Protein AF-A0A6A7LH46-F1 (afdb_monomer_lite)

Se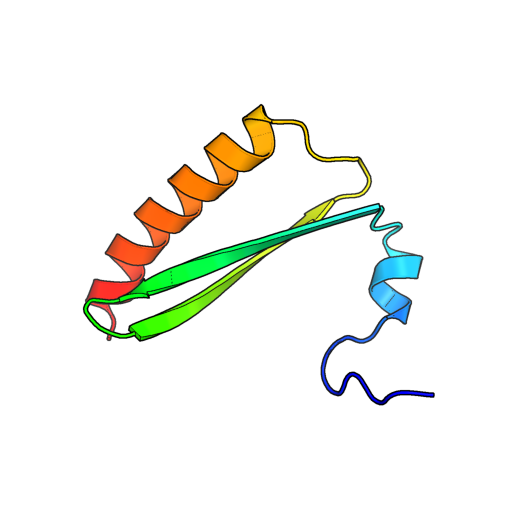condary structure (DSSP, 8-state):
----TT--HHHHHHTT--EEEEEEEE-SSSEEEEEEEEESSPPPHHHHHHHHHHHHHHHHHHTTT-

Radius of gyration: 14.19 Å; chains: 1; bounding box: 30×34×36 Å

Sequence (66 aa):
MNDFKGINVDWLTEENVRSYAGYPLLGKDRSMGVLEIFNDKAFSPRD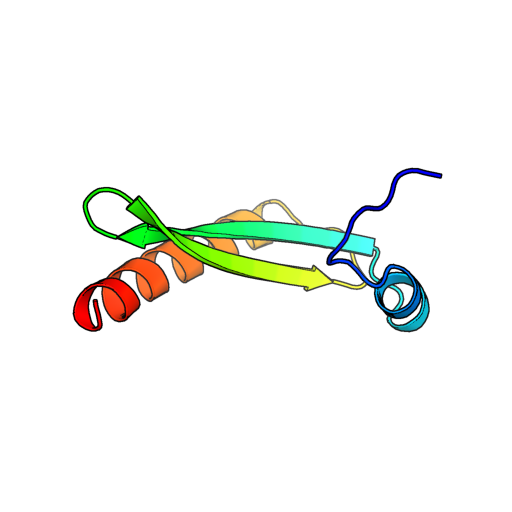FELAQLLSAELS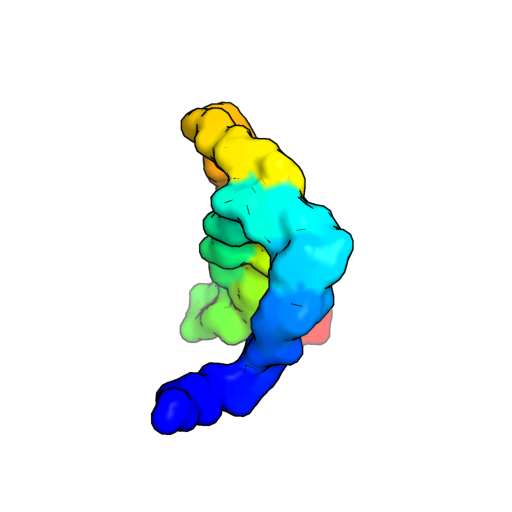GEISKLY

Structure (mmCIF, N/CA/C/O backbone):
data_AF-A0A6A7LH46-F1
#
_entry.id   AF-A0A6A7LH46-F1
#
loop_
_atom_site.group_PDB
_atom_site.id
_atom_site.type_symbol
_atom_site.label_atom_id
_atom_site.label_alt_id
_atom_site.label_comp_id
_atom_site.label_asym_id
_atom_site.label_entity_id
_atom_site.label_seq_id
_atom_site.pdbx_PDB_ins_code
_atom_site.Cartn_x
_atom_site.Cartn_y
_atom_site.Cartn_z
_atom_site.occupancy
_atom_site.B_iso_or_equiv
_atom_site.auth_seq_id
_atom_site.auth_comp_id
_atom_site.auth_asym_id
_atom_site.auth_atom_id
_atom_site.pdbx_PDB_model_num
ATOM 1 N N . MET A 1 1 ? -1.794 -26.645 -10.163 1.00 39.69 1 MET A N 1
ATOM 2 C CA . MET A 1 1 ? -1.502 -25.199 -10.229 1.00 39.69 1 MET A CA 1
ATOM 3 C C . MET A 1 1 ? -2.396 -24.568 -9.177 1.00 39.69 1 MET A C 1
ATOM 5 O O . MET A 1 1 ? -3.587 -24.831 -9.228 1.00 39.69 1 MET A O 1
ATOM 9 N N . ASN A 1 2 ? -1.832 -23.962 -8.128 1.00 40.53 2 ASN A N 1
ATOM 10 C CA . ASN A 1 2 ? -2.614 -23.534 -6.964 1.00 40.53 2 ASN A CA 1
ATOM 11 C C . ASN A 1 2 ? -3.625 -22.452 -7.363 1.00 40.53 2 ASN A C 1
ATOM 13 O O . ASN A 1 2 ? -3.235 -21.389 -7.838 1.00 40.53 2 ASN A O 1
ATOM 17 N N . ASP A 1 3 ? -4.902 -22.753 -7.143 1.00 40.34 3 ASP A N 1
ATOM 18 C CA . ASP A 1 3 ? -6.041 -21.846 -7.262 1.00 40.34 3 ASP A CA 1
ATOM 19 C C . ASP A 1 3 ? -5.914 -20.725 -6.212 1.00 40.34 3 ASP A C 1
ATOM 21 O O . ASP A 1 3 ? -6.433 -20.821 -5.097 1.00 40.34 3 ASP A O 1
ATOM 25 N N . PHE A 1 4 ? -5.236 -19.631 -6.559 1.00 50.72 4 PHE A N 1
ATOM 26 C CA . PHE A 1 4 ? -5.433 -18.346 -5.887 1.00 50.72 4 PHE A CA 1
ATOM 27 C C . PHE A 1 4 ? -6.784 -17.780 -6.347 1.00 50.72 4 PHE A C 1
ATOM 29 O O . PHE A 1 4 ? -6.849 -16.880 -7.181 1.00 50.72 4 PHE A O 1
ATOM 36 N N . LYS A 1 5 ? -7.885 -18.362 -5.849 1.00 49.25 5 LYS A N 1
ATOM 37 C CA . LYS A 1 5 ? -9.256 -17.899 -6.114 1.00 49.25 5 LYS A CA 1
ATOM 38 C C . LYS A 1 5 ? -9.400 -16.436 -5.683 1.00 49.25 5 LYS A C 1
ATOM 40 O O . LYS A 1 5 ? -9.642 -16.164 -4.513 1.00 49.25 5 LYS A O 1
ATOM 45 N N . GLY A 1 6 ? -9.240 -15.509 -6.624 1.00 54.94 6 GLY A N 1
ATOM 46 C CA . GLY A 1 6 ? -9.473 -14.079 -6.406 1.00 54.94 6 GLY A CA 1
ATOM 47 C C . GLY A 1 6 ? -8.521 -13.152 -7.155 1.00 54.94 6 GLY A C 1
ATOM 48 O O . GLY A 1 6 ? -8.916 -12.038 -7.475 1.00 54.94 6 GLY A O 1
ATOM 49 N N . ILE A 1 7 ? -7.313 -13.606 -7.499 1.00 60.25 7 ILE A N 1
ATOM 50 C CA . ILE A 1 7 ? -6.380 -12.809 -8.301 1.00 60.25 7 ILE A CA 1
ATOM 51 C C . ILE A 1 7 ? -6.433 -13.354 -9.720 1.00 60.25 7 ILE A C 1
ATOM 53 O O . ILE A 1 7 ? -5.864 -14.404 -10.013 1.00 60.25 7 ILE A O 1
ATOM 57 N N . ASN A 1 8 ? -7.143 -12.658 -10.607 1.00 68.38 8 ASN A N 1
ATOM 58 C CA . ASN A 1 8 ? -6.913 -12.851 -12.032 1.00 68.38 8 ASN A CA 1
ATOM 59 C C . ASN A 1 8 ? -5.454 -12.417 -12.287 1.00 68.38 8 ASN A C 1
ATOM 61 O O . ASN A 1 8 ? -5.118 -11.254 -12.177 1.00 68.38 8 ASN A O 1
ATOM 65 N N . VAL A 1 9 ? -4.535 -13.353 -12.488 1.00 73.31 9 VAL A N 1
ATOM 66 C CA . VAL A 1 9 ? -3.108 -13.018 -12.658 1.00 73.31 9 VAL A CA 1
ATOM 67 C C . VAL A 1 9 ? -2.802 -12.475 -14.054 1.00 73.31 9 VAL A C 1
ATOM 69 O O . VAL A 1 9 ? -1.741 -11.885 -14.267 1.00 73.31 9 VAL A O 1
ATOM 72 N N . ASP A 1 10 ? -3.735 -12.637 -14.992 1.00 86.00 10 ASP A N 1
ATOM 73 C CA . ASP A 1 10 ? -3.553 -12.217 -16.375 1.00 86.00 10 ASP A CA 1
ATOM 74 C C . ASP A 1 10 ? -3.538 -10.689 -16.453 1.00 86.00 10 ASP A C 1
ATOM 76 O O . ASP A 1 10 ? -2.622 -10.129 -17.051 1.00 86.00 10 ASP A O 1
ATOM 80 N N . TRP A 1 11 ? -4.429 -9.997 -15.726 1.00 85.19 11 TRP A N 1
ATOM 81 C CA . TRP A 1 11 ? -4.437 -8.526 -15.721 1.00 85.19 11 TRP A CA 1
ATOM 82 C C . TRP A 1 11 ? -3.163 -7.925 -15.118 1.00 85.19 11 TRP A C 1
ATOM 84 O O . TRP A 1 11 ? -2.699 -6.894 -15.589 1.00 85.19 11 TRP A O 1
ATOM 94 N N . LEU A 1 12 ? -2.548 -8.569 -14.113 1.00 87.81 12 LEU A N 1
ATOM 95 C CA . LEU A 1 12 ? -1.263 -8.111 -13.560 1.00 87.81 12 LEU A CA 1
ATOM 96 C C . LEU A 1 12 ? -0.173 -8.115 -14.638 1.00 87.81 12 LEU A C 1
ATOM 98 O O . LEU A 1 12 ? 0.697 -7.245 -14.657 1.00 87.81 12 LEU A O 1
ATOM 102 N N . THR A 1 13 ? -0.232 -9.103 -15.530 1.00 87.00 13 THR A N 1
ATOM 103 C CA . THR A 1 13 ? 0.699 -9.241 -16.649 1.00 87.00 13 THR A CA 1
ATOM 104 C C . THR A 1 13 ? 0.376 -8.239 -17.759 1.00 87.00 13 THR A C 1
ATOM 106 O O . THR A 1 13 ? 1.288 -7.578 -18.252 1.00 87.00 13 THR A O 1
ATOM 109 N N . GLU A 1 14 ? -0.902 -8.094 -18.124 1.00 90.50 14 GLU A N 1
ATOM 110 C CA . GLU A 1 14 ? -1.380 -7.149 -19.146 1.00 90.50 14 GLU A CA 1
ATOM 111 C C . GLU A 1 14 ? -1.067 -5.691 -18.778 1.00 90.50 14 GLU A C 1
ATOM 113 O O . GLU A 1 14 ? -0.581 -4.935 -19.617 1.00 90.50 14 GLU A O 1
ATOM 118 N N . GLU A 1 15 ? -1.238 -5.325 -17.506 1.00 88.62 15 GLU A N 1
ATOM 119 C CA . GLU A 1 15 ? -0.949 -3.986 -16.974 1.00 88.62 15 GLU A CA 1
ATOM 120 C C . GLU A 1 15 ? 0.535 -3.795 -16.595 1.00 88.62 15 GLU A C 1
ATOM 122 O O . GLU A 1 15 ? 0.919 -2.754 -16.059 1.00 88.62 15 GLU A O 1
ATOM 127 N N . ASN A 1 16 ? 1.398 -4.788 -16.868 1.00 92.88 16 ASN A N 1
ATOM 128 C CA . ASN A 1 16 ? 2.834 -4.770 -16.555 1.00 92.88 16 ASN A CA 1
ATOM 129 C C . ASN A 1 16 ? 3.111 -4.376 -15.088 1.00 92.88 16 ASN A C 1
ATOM 131 O O . ASN A 1 16 ? 4.025 -3.603 -14.786 1.00 92.88 16 ASN A O 1
ATOM 135 N N . VAL A 1 17 ? 2.333 -4.929 -14.157 1.00 93.69 17 VAL A N 1
ATOM 136 C CA . VAL A 1 17 ? 2.540 -4.726 -12.723 1.00 93.69 17 VAL A CA 1
ATOM 137 C C . VAL A 1 17 ? 3.851 -5.386 -12.301 1.00 93.69 17 VAL A C 1
ATOM 139 O O . VAL A 1 17 ? 4.085 -6.573 -12.526 1.00 93.69 17 VAL A O 1
ATOM 142 N N . ARG A 1 18 ? 4.722 -4.610 -11.654 1.00 93.62 18 ARG A N 1
ATOM 143 C CA . ARG A 1 18 ? 6.044 -5.051 -11.179 1.00 93.62 18 ARG A CA 1
ATOM 144 C C . ARG A 1 18 ? 6.197 -5.015 -9.672 1.00 93.62 18 ARG A C 1
ATOM 146 O O . ARG A 1 18 ? 7.132 -5.614 -9.144 1.00 93.62 18 ARG A O 1
ATOM 153 N N . SER A 1 19 ? 5.316 -4.311 -8.975 1.00 94.56 19 SER A N 1
ATOM 154 C CA . SER A 1 19 ? 5.288 -4.309 -7.521 1.00 94.56 19 SER A CA 1
ATOM 155 C C . SER A 1 19 ? 3.869 -4.159 -6.987 1.00 94.56 19 SER A C 1
ATOM 157 O O . SER A 1 19 ? 2.972 -3.655 -7.664 1.00 94.56 19 SER A O 1
ATOM 159 N N . TYR A 1 20 ? 3.682 -4.643 -5.763 1.00 94.25 20 TYR A N 1
ATOM 160 C CA . TYR A 1 20 ? 2.425 -4.614 -5.033 1.00 94.25 20 TYR A CA 1
ATOM 161 C C . TYR A 1 20 ? 2.693 -4.266 -3.568 1.00 94.25 20 TYR A C 1
ATOM 163 O O . TYR A 1 20 ? 3.666 -4.751 -2.984 1.00 94.25 20 TYR A O 1
ATOM 171 N N . ALA A 1 21 ? 1.832 -3.436 -2.986 1.00 95.56 21 ALA A N 1
ATOM 172 C CA . ALA A 1 21 ? 1.827 -3.139 -1.565 1.00 95.56 21 ALA A CA 1
ATOM 173 C C . ALA A 1 21 ? 0.386 -3.141 -1.046 1.00 95.56 21 ALA A C 1
ATOM 175 O O . ALA A 1 21 ? -0.468 -2.415 -1.552 1.00 95.56 21 ALA A O 1
ATOM 176 N N . GLY A 1 22 ? 0.132 -3.970 -0.035 1.00 96.12 22 GLY A N 1
ATOM 177 C CA . GLY A 1 22 ? -1.155 -4.061 0.645 1.00 96.12 22 GLY A CA 1
ATOM 178 C C . GLY A 1 22 ? -1.042 -3.529 2.067 1.00 96.12 22 GLY A C 1
ATOM 179 O O . GLY A 1 22 ? -0.197 -4.003 2.829 1.00 96.12 22 GLY A O 1
ATOM 180 N N . TYR A 1 23 ? -1.900 -2.579 2.431 1.00 96.69 23 TYR A N 1
ATOM 181 C CA . TYR A 1 23 ? -1.951 -2.013 3.779 1.00 96.69 23 TYR A CA 1
ATOM 182 C C . TYR A 1 23 ? -3.315 -2.260 4.422 1.00 96.69 23 TYR A C 1
ATOM 184 O O . TYR A 1 23 ? -4.340 -1.992 3.797 1.00 96.69 23 TYR A O 1
ATOM 192 N N . PRO A 1 24 ? -3.373 -2.775 5.661 1.00 94.69 24 PRO A N 1
ATOM 193 C CA . PRO A 1 24 ? -4.646 -3.036 6.306 1.00 94.69 24 PRO A CA 1
ATOM 194 C C . PRO A 1 24 ? -5.340 -1.724 6.680 1.00 94.69 24 PRO A C 1
ATOM 196 O O . PRO A 1 24 ? -4.747 -0.837 7.295 1.00 94.69 24 PRO A O 1
ATOM 199 N N . LEU A 1 25 ? -6.632 -1.646 6.373 1.00 95.75 25 LEU A N 1
ATOM 200 C CA . LEU A 1 25 ? -7.515 -0.594 6.860 1.00 95.75 25 LEU A CA 1
ATOM 201 C C . LEU A 1 25 ? -8.082 -1.056 8.203 1.00 95.75 25 LEU A C 1
ATOM 203 O O . LEU A 1 25 ? -8.825 -2.038 8.262 1.00 95.75 25 LEU A O 1
ATOM 207 N N . LEU A 1 26 ? -7.670 -0.414 9.292 1.00 93.75 26 LEU A N 1
ATOM 208 C CA . LEU A 1 26 ? -7.940 -0.869 10.655 1.00 93.75 26 LEU A CA 1
ATOM 209 C C . LEU A 1 26 ? -9.118 -0.106 11.272 1.00 93.75 26 LEU A C 1
ATOM 211 O O . LEU A 1 26 ? -9.109 1.116 11.368 1.00 93.75 26 LEU A O 1
ATOM 215 N N . GLY A 1 27 ? -10.127 -0.843 11.729 1.00 88.88 27 GLY A N 1
ATOM 216 C CA . GLY A 1 27 ? -11.096 -0.352 12.708 1.00 88.88 27 GLY A CA 1
ATOM 217 C C . GLY A 1 27 ? -10.595 -0.620 14.128 1.00 88.88 27 GLY A C 1
ATOM 218 O O . GLY A 1 27 ? -9.506 -1.161 14.306 1.00 88.88 27 GLY A O 1
ATOM 219 N N . LYS A 1 28 ? -11.407 -0.290 15.144 1.00 84.31 28 LYS A N 1
ATOM 220 C CA . LYS A 1 28 ? -11.027 -0.440 16.565 1.00 84.31 28 LYS A CA 1
ATOM 221 C C . LYS A 1 28 ? -10.386 -1.796 16.882 1.00 84.31 28 LYS A C 1
ATOM 223 O O . LYS A 1 28 ? -9.256 -1.829 17.349 1.00 84.31 28 LYS A O 1
ATOM 228 N N . ASP A 1 29 ? -11.087 -2.885 16.568 1.00 86.00 29 ASP A N 1
ATOM 229 C CA . ASP A 1 29 ? -10.683 -4.236 16.984 1.00 86.00 29 ASP A CA 1
ATOM 230 C C . ASP A 1 29 ? -10.563 -5.222 15.809 1.00 86.00 29 ASP A C 1
ATOM 232 O O . ASP A 1 29 ? -10.460 -6.433 16.012 1.00 86.00 29 ASP A O 1
ATOM 236 N N . ARG A 1 30 ? -10.618 -4.737 14.559 1.00 89.50 30 ARG A N 1
ATOM 237 C CA . ARG A 1 30 ? -10.555 -5.604 13.371 1.00 89.50 30 ARG A CA 1
ATOM 238 C C . ARG A 1 30 ? -10.028 -4.894 12.129 1.00 89.50 30 ARG A C 1
ATOM 240 O O . ARG A 1 30 ? -10.189 -3.687 11.974 1.00 89.50 30 ARG A O 1
ATOM 247 N N . SER A 1 31 ? -9.483 -5.676 11.198 1.00 92.75 31 SER A N 1
ATOM 248 C CA . SER A 1 31 ? -9.285 -5.225 9.818 1.00 92.75 31 SER A CA 1
ATOM 249 C C . SER A 1 31 ? -10.644 -5.086 9.125 1.00 92.75 31 SER A C 1
ATOM 251 O O . SER A 1 31 ? -11.483 -5.985 9.191 1.00 92.75 31 SER A O 1
ATOM 253 N N . MET A 1 32 ? -10.855 -3.933 8.498 1.00 93.44 32 MET A N 1
ATOM 254 C CA . MET A 1 32 ? -12.052 -3.569 7.738 1.00 93.44 32 MET A CA 1
ATOM 255 C C . MET A 1 32 ? -11.870 -3.790 6.230 1.00 93.44 32 MET A C 1
ATOM 257 O O . MET A 1 32 ? -12.845 -3.770 5.485 1.00 93.44 32 MET A O 1
ATOM 261 N N . GLY A 1 33 ? -10.630 -3.987 5.779 1.00 92.31 33 GLY A N 1
ATOM 262 C CA . GLY A 1 33 ? -10.259 -4.151 4.378 1.00 92.31 33 GLY A CA 1
ATOM 263 C C . GLY A 1 33 ? -8.758 -3.960 4.166 1.00 92.31 33 GLY A C 1
ATOM 264 O O . GLY A 1 33 ? -7.991 -3.858 5.130 1.00 92.31 33 GLY A O 1
ATOM 265 N N . VAL A 1 34 ? -8.348 -3.892 2.899 1.00 94.75 34 VAL A N 1
ATOM 266 C CA . VAL A 1 34 ? -6.958 -3.669 2.480 1.00 94.75 34 VAL A CA 1
ATOM 267 C C . VAL A 1 34 ? -6.927 -2.555 1.435 1.00 94.75 34 VAL A C 1
ATOM 269 O O . VAL A 1 34 ? -7.702 -2.574 0.483 1.00 94.75 34 VAL A O 1
ATOM 272 N N . LEU A 1 35 ? -6.036 -1.581 1.618 1.00 95.50 35 LEU A N 1
ATOM 273 C CA . LEU A 1 35 ? -5.616 -0.657 0.571 1.00 95.50 35 LEU A CA 1
ATOM 274 C C . LEU A 1 35 ? -4.598 -1.381 -0.312 1.00 95.50 35 LEU A C 1
ATOM 276 O O . LEU A 1 35 ? -3.468 -1.620 0.115 1.00 95.50 35 LEU A O 1
ATOM 280 N N . GLU A 1 36 ? -5.018 -1.741 -1.520 1.00 94.38 36 GLU A N 1
ATOM 281 C CA . GLU A 1 36 ? -4.188 -2.426 -2.509 1.00 94.38 36 GLU A CA 1
ATOM 282 C C . GLU A 1 36 ? -3.588 -1.420 -3.496 1.00 94.38 36 GLU A C 1
ATOM 284 O O . GLU A 1 36 ? -4.310 -0.646 -4.127 1.00 94.38 36 GLU A O 1
ATOM 289 N N . ILE A 1 37 ? -2.260 -1.421 -3.631 1.00 95.00 37 ILE A N 1
ATOM 290 C CA . ILE A 1 37 ? -1.529 -0.551 -4.558 1.00 95.00 37 ILE A CA 1
ATOM 291 C C . ILE A 1 37 ? -0.678 -1.429 -5.471 1.00 95.00 37 ILE A C 1
ATOM 293 O O . ILE A 1 37 ? 0.179 -2.179 -5.003 1.00 95.00 37 ILE A O 1
ATOM 297 N N . PHE A 1 38 ? -0.889 -1.297 -6.776 1.00 94.00 38 PHE A N 1
ATOM 298 C CA . PHE A 1 38 ? -0.123 -1.965 -7.827 1.00 94.00 38 PHE A CA 1
ATOM 299 C C . PHE A 1 38 ? 0.645 -0.912 -8.626 1.00 94.00 38 PHE A C 1
ATOM 301 O O . PHE A 1 38 ? 0.150 0.200 -8.815 1.00 94.00 38 PHE A O 1
ATOM 308 N N . ASN A 1 39 ? 1.859 -1.231 -9.074 1.00 94.88 39 ASN A N 1
ATOM 309 C CA . ASN A 1 39 ? 2.699 -0.275 -9.795 1.00 94.88 39 ASN A CA 1
ATOM 310 C C . ASN A 1 39 ? 3.554 -0.964 -10.869 1.00 94.88 39 ASN A C 1
ATOM 312 O O . ASN A 1 39 ? 4.002 -2.097 -10.683 1.00 94.88 39 ASN A O 1
ATOM 316 N N . ASP A 1 40 ? 3.833 -0.259 -11.966 1.00 95.19 40 ASP A N 1
ATOM 317 C CA . ASP A 1 40 ? 4.686 -0.720 -13.075 1.00 95.19 40 ASP A CA 1
ATOM 318 C C . ASP A 1 40 ? 6.195 -0.571 -12.782 1.00 95.19 40 ASP A C 1
ATOM 320 O O . ASP A 1 40 ? 7.057 -1.002 -13.554 1.00 95.19 40 ASP A O 1
ATOM 324 N N . LYS A 1 41 ? 6.525 0.026 -11.632 1.00 95.62 41 LYS A N 1
ATOM 325 C CA . LYS A 1 41 ? 7.879 0.250 -11.106 1.00 95.62 41 LYS A CA 1
ATOM 326 C C . LYS A 1 41 ? 8.029 -0.358 -9.719 1.00 95.62 41 LYS A C 1
ATOM 328 O O . LYS A 1 41 ? 7.045 -0.658 -9.051 1.00 95.62 41 LYS A O 1
ATOM 333 N N . ALA A 1 42 ? 9.271 -0.526 -9.269 1.00 96.44 42 ALA A N 1
ATOM 334 C CA . ALA A 1 42 ? 9.551 -0.896 -7.8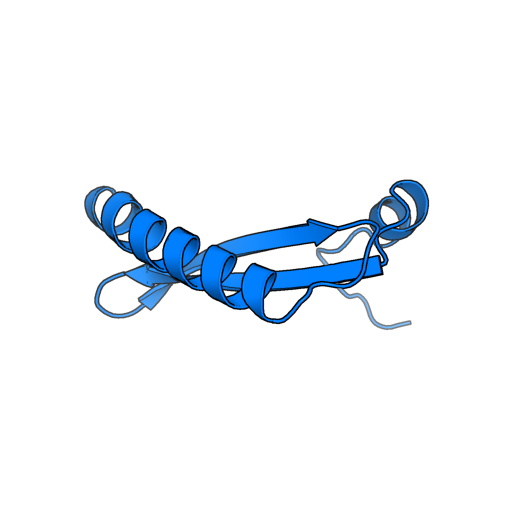86 1.00 96.44 42 ALA A CA 1
ATOM 335 C C . ALA A 1 42 ? 9.229 0.271 -6.941 1.00 96.44 42 ALA A C 1
ATOM 337 O O . ALA A 1 42 ? 9.569 1.416 -7.245 1.00 96.44 42 ALA A O 1
ATOM 338 N N . PHE A 1 43 ? 8.622 -0.025 -5.793 1.00 96.75 43 PHE A N 1
ATOM 339 C CA . PHE A 1 43 ? 8.456 0.955 -4.726 1.00 96.75 43 PHE A CA 1
ATOM 340 C C . PHE A 1 43 ? 9.803 1.325 -4.101 1.00 96.75 43 PHE A C 1
ATOM 342 O O . PHE A 1 43 ? 10.663 0.477 -3.850 1.00 96.75 43 PHE A O 1
ATOM 349 N N . SER A 1 44 ? 9.964 2.610 -3.826 1.00 97.25 44 SER A N 1
ATOM 350 C CA . SER A 1 44 ? 11.004 3.157 -2.969 1.00 97.25 44 SER A CA 1
ATOM 351 C C . SER A 1 44 ? 10.577 3.096 -1.494 1.00 97.25 44 SER A C 1
ATOM 353 O O . SER A 1 44 ? 9.384 3.006 -1.197 1.00 97.25 44 SER A O 1
ATOM 355 N N . PRO A 1 45 ? 11.517 3.229 -0.540 1.00 97.38 45 PRO A N 1
ATOM 356 C CA . PRO A 1 45 ? 11.175 3.358 0.879 1.00 97.38 45 PRO A CA 1
ATOM 357 C C . PRO A 1 45 ? 10.143 4.459 1.168 1.00 97.38 45 PRO A C 1
ATOM 359 O O . PRO A 1 45 ? 9.243 4.265 1.981 1.00 97.38 45 PRO A O 1
ATOM 362 N N . ARG A 1 46 ? 10.216 5.584 0.444 1.00 97.12 46 ARG A N 1
ATOM 363 C CA . ARG A 1 46 ? 9.283 6.706 0.593 1.00 97.12 46 ARG A CA 1
ATOM 364 C C . ARG A 1 46 ? 7.861 6.357 0.153 1.00 97.12 46 ARG A C 1
ATOM 366 O O . ARG A 1 46 ? 6.908 6.862 0.736 1.00 97.12 46 ARG A O 1
ATOM 373 N N . ASP A 1 47 ? 7.707 5.496 -0.850 1.00 96.75 47 ASP A N 1
ATOM 374 C CA . ASP A 1 47 ? 6.381 5.061 -1.300 1.00 96.75 47 ASP A CA 1
ATOM 375 C C . ASP A 1 47 ? 5.677 4.256 -0.204 1.00 96.75 47 ASP A C 1
ATOM 377 O O . ASP A 1 47 ? 4.482 4.435 0.024 1.00 96.75 47 ASP A O 1
ATOM 381 N N . PHE A 1 48 ? 6.431 3.442 0.541 1.00 96.81 48 PHE A N 1
ATOM 382 C CA . PHE A 1 48 ? 5.891 2.701 1.679 1.00 96.81 48 PHE A CA 1
ATOM 383 C C . PHE A 1 48 ? 5.499 3.611 2.850 1.00 96.81 48 PHE A C 1
ATOM 385 O O . PHE A 1 48 ? 4.474 3.375 3.491 1.00 96.81 48 PHE A O 1
ATOM 392 N N . GLU A 1 49 ? 6.276 4.662 3.125 1.00 97.06 49 GLU A N 1
ATOM 393 C CA . GLU A 1 49 ? 5.926 5.669 4.137 1.00 97.06 49 GLU A CA 1
ATOM 394 C C . GLU A 1 49 ? 4.624 6.396 3.771 1.00 97.06 49 GLU A C 1
ATOM 396 O O . GLU A 1 49 ? 3.727 6.538 4.603 1.00 97.06 49 GLU A O 1
ATOM 401 N N . LEU A 1 50 ? 4.491 6.810 2.507 1.00 96.75 50 LEU A N 1
ATOM 402 C CA . LEU A 1 50 ? 3.286 7.470 2.006 1.00 96.75 50 LEU A CA 1
ATOM 403 C C . LEU A 1 50 ? 2.068 6.543 2.055 1.00 96.75 50 LEU A C 1
ATOM 405 O O . LEU A 1 50 ? 1.013 6.948 2.543 1.00 96.75 50 LEU A O 1
ATOM 409 N N . ALA A 1 51 ? 2.208 5.297 1.602 1.00 96.56 51 ALA A N 1
ATOM 410 C CA . ALA A 1 51 ? 1.125 4.320 1.632 1.00 96.56 51 ALA A CA 1
ATOM 411 C C . ALA A 1 51 ? 0.671 4.001 3.068 1.00 96.56 51 ALA A C 1
ATOM 413 O O . ALA A 1 51 ? -0.530 3.887 3.323 1.00 96.56 51 ALA A O 1
ATOM 414 N N . GLN A 1 52 ? 1.602 3.954 4.029 1.00 96.69 52 GLN A N 1
ATOM 415 C CA . GLN A 1 52 ? 1.273 3.783 5.444 1.00 96.69 5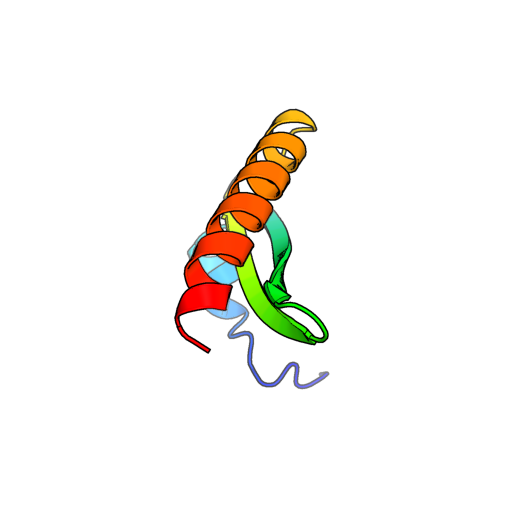2 GLN A CA 1
ATOM 416 C C . GLN A 1 52 ? 0.466 4.965 6.002 1.00 96.69 52 GLN A C 1
ATOM 418 O O . GLN A 1 52 ? -0.504 4.746 6.734 1.00 96.69 52 GLN A O 1
ATOM 423 N N . LEU A 1 53 ? 0.847 6.203 5.665 1.00 97.44 53 LEU A N 1
ATOM 424 C CA . LEU A 1 53 ? 0.116 7.407 6.076 1.00 97.44 53 LEU A CA 1
ATOM 425 C C . LEU A 1 53 ? -1.297 7.429 5.480 1.00 97.44 53 LEU A C 1
ATOM 427 O O . LEU A 1 53 ? -2.264 7.647 6.208 1.00 97.44 53 LEU A O 1
ATOM 431 N N . LEU A 1 54 ? -1.424 7.131 4.183 1.00 97.19 54 LEU A N 1
ATOM 432 C CA . LEU A 1 54 ? -2.720 7.043 3.505 1.00 97.19 54 LEU A CA 1
ATOM 433 C C . LEU A 1 54 ? -3.612 5.968 4.133 1.00 97.19 54 LEU A C 1
ATOM 435 O O . LEU A 1 54 ? -4.784 6.219 4.399 1.00 97.19 54 LEU A O 1
ATOM 439 N N . SER A 1 55 ? -3.057 4.788 4.419 1.00 97.50 55 SER A N 1
ATOM 440 C CA . SER A 1 55 ? -3.802 3.710 5.069 1.00 97.50 55 SER A CA 1
ATOM 441 C C . SER A 1 55 ? -4.301 4.111 6.456 1.00 97.50 55 SER A C 1
ATOM 443 O O . SER A 1 55 ? -5.426 3.770 6.819 1.00 97.50 55 SER A O 1
ATOM 445 N N . ALA A 1 56 ? -3.493 4.833 7.239 1.00 95.81 56 ALA A N 1
ATOM 446 C CA . ALA A 1 56 ? -3.885 5.296 8.569 1.00 95.81 56 ALA A CA 1
ATOM 447 C C . ALA A 1 56 ? -5.032 6.318 8.509 1.00 95.81 56 ALA A C 1
ATOM 449 O O . ALA A 1 56 ? -6.003 6.188 9.254 1.00 95.81 56 ALA A O 1
ATOM 450 N N . GLU A 1 57 ? -4.960 7.275 7.583 1.00 96.75 57 GLU A N 1
ATOM 451 C CA . GLU A 1 57 ? -6.020 8.268 7.375 1.00 96.75 57 GLU A CA 1
ATOM 452 C C . GLU A 1 57 ? -7.332 7.597 6.940 1.00 96.75 57 GLU A C 1
ATOM 454 O O . GLU A 1 57 ? -8.384 7.783 7.556 1.00 96.75 57 GLU A O 1
ATOM 459 N N . LEU A 1 58 ? -7.258 6.725 5.928 1.00 96.62 58 LEU A N 1
ATOM 460 C CA . LEU A 1 58 ? -8.417 5.985 5.424 1.00 96.62 58 LEU A CA 1
ATOM 461 C C . LEU A 1 58 ? -9.026 5.070 6.489 1.00 96.62 58 LEU A C 1
ATOM 463 O O . LEU A 1 58 ? -10.245 4.937 6.551 1.00 96.62 58 LEU A O 1
ATOM 467 N N . SER A 1 59 ? -8.198 4.468 7.345 1.00 96.19 59 SER A N 1
ATOM 468 C CA . SER A 1 59 ? -8.664 3.672 8.487 1.00 96.19 59 SER A CA 1
ATOM 469 C C . SER A 1 59 ? -9.543 4.505 9.421 1.00 96.19 59 SER A C 1
ATOM 471 O O . SER A 1 59 ? -10.632 4.069 9.797 1.00 96.19 59 SER A O 1
ATOM 473 N N . GLY A 1 60 ? -9.110 5.731 9.738 1.00 94.31 60 GLY A N 1
ATOM 474 C CA . GLY A 1 60 ? -9.872 6.671 10.555 1.00 94.31 60 GLY A CA 1
ATOM 475 C C . GLY A 1 60 ? -11.236 6.999 9.950 1.00 94.31 60 GLY A C 1
ATOM 476 O O . GLY A 1 60 ? -12.251 6.889 10.638 1.00 94.31 60 GLY A O 1
ATOM 477 N N . GLU A 1 61 ? -11.283 7.331 8.659 1.00 94.31 61 GLU A N 1
ATOM 478 C CA . GLU A 1 61 ? -12.538 7.674 7.979 1.00 94.31 61 GLU A CA 1
ATOM 479 C C . GLU A 1 61 ? -13.478 6.475 7.817 1.00 94.31 61 GLU A C 1
ATOM 481 O O . GLU A 1 61 ? -14.666 6.570 8.126 1.00 94.31 61 GLU A O 1
ATOM 486 N N . ILE A 1 62 ? -12.956 5.318 7.406 1.00 91.19 62 ILE A N 1
ATOM 487 C CA . ILE A 1 62 ? -13.760 4.103 7.221 1.00 91.19 62 ILE A CA 1
ATOM 488 C C . ILE A 1 62 ? -14.322 3.612 8.556 1.00 91.19 62 ILE A C 1
ATOM 490 O O . ILE A 1 62 ? -15.466 3.162 8.601 1.00 91.19 62 ILE A O 1
ATOM 494 N N . SER A 1 63 ? -13.576 3.750 9.657 1.00 89.88 63 SER A N 1
ATOM 495 C CA . SER A 1 63 ? -14.054 3.365 10.992 1.00 89.88 63 SER A CA 1
ATOM 496 C C . SER A 1 63 ? -15.256 4.178 11.489 1.00 89.88 63 SER A C 1
ATOM 498 O O . SER A 1 63 ? -15.899 3.780 12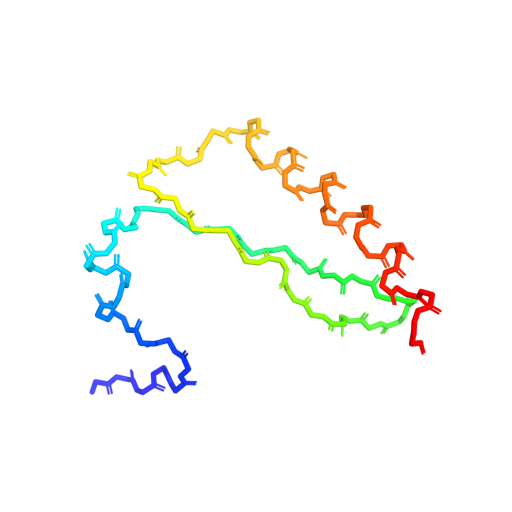.452 1.00 89.88 63 SER A O 1
ATOM 500 N N . LYS A 1 64 ? -15.580 5.312 10.854 1.00 88.81 64 LYS A N 1
ATOM 501 C CA . LYS A 1 64 ? -16.791 6.090 11.168 1.00 88.81 64 LYS A CA 1
ATOM 502 C C . LYS A 1 64 ? -18.040 5.528 10.485 1.00 88.81 64 LYS A C 1
ATOM 504 O O . LYS A 1 64 ? -19.149 5.886 10.872 1.00 88.81 64 LYS A O 1
ATOM 509 N N . LEU A 1 65 ? -17.867 4.700 9.454 1.00 85.00 65 LEU A N 1
ATOM 510 C CA . LEU A 1 65 ? -18.956 4.133 8.656 1.00 85.00 65 LEU A CA 1
ATOM 511 C C . LEU A 1 65 ? -19.446 2.773 9.181 1.00 85.00 65 LEU A C 1
ATOM 513 O O . LEU A 1 65 ? -20.514 2.325 8.766 1.00 85.00 65 LEU A O 1
ATOM 517 N N . TYR A 1 66 ? -18.682 2.123 10.064 1.00 71.12 66 TYR A N 1
ATOM 518 C CA . TYR A 1 66 ? -18.919 0.765 10.567 1.00 71.12 66 TYR A CA 1
ATOM 519 C C . TYR A 1 66 ? -18.640 0.660 12.063 1.00 71.12 66 TYR A C 1
ATOM 521 O O . TYR A 1 66 ? -19.267 -0.215 12.702 1.00 71.12 66 TYR A O 1
#

Foldseek 3Di:
DDPPPPDPVVVCVVVQFDDKDWDFLDAPPDGPDIDIDTDNDDDDPVNVVVVNVVSPVNSVVVNVVD

pLDDT: mean 87.7, std 15.08, range [39.69, 97.5]